Protein AF-A0A096MIM5-F1 (afdb_monomer_lite)

pLDDT: mean 70.56, std 12.12, range [44.84, 90.25]

Radius of gyration: 24.78 Å; chains: 1; bounding box: 43×30×70 Å

Structure (mmCIF, N/CA/C/O backbone):
data_AF-A0A096MIM5-F1
#
_entry.id   AF-A0A096MIM5-F1
#
loop_
_atom_site.group_PDB
_atom_site.id
_atom_site.type_symbol
_atom_site.label_atom_id
_atom_site.label_alt_id
_atom_site.label_comp_id
_atom_site.label_asym_id
_atom_site.label_entity_id
_atom_site.label_seq_id
_atom_site.pdbx_PDB_ins_code
_atom_site.Cartn_x
_atom_site.Cartn_y
_atom_site.Cartn_z
_atom_site.occupancy
_atom_site.B_iso_or_equiv
_atom_site.auth_seq_id
_atom_site.auth_comp_id
_atom_site.auth_asym_id
_atom_site.auth_atom_id
_atom_site.pdbx_PDB_model_num
ATOM 1 N N . LYS A 1 1 ? 0.497 9.891 14.764 1.00 47.91 1 LYS A N 1
ATOM 2 C CA . LYS A 1 1 ? 0.424 8.518 14.201 1.00 47.91 1 LYS A CA 1
ATOM 3 C C . LYS A 1 1 ? -0.858 7.874 14.730 1.00 47.91 1 LYS A C 1
ATOM 5 O O . LYS A 1 1 ? -1.113 8.036 15.915 1.00 47.91 1 LYS A O 1
ATOM 10 N N . SER A 1 2 ? -1.691 7.267 13.877 1.00 56.25 2 SER A N 1
ATOM 11 C CA . SER A 1 2 ? -2.981 6.672 14.283 1.00 56.25 2 SER A CA 1
ATOM 12 C C . SER A 1 2 ? -2.777 5.272 14.877 1.00 56.25 2 SER A C 1
ATOM 14 O O . SER A 1 2 ? -1.903 4.538 14.408 1.00 56.25 2 SER A O 1
ATOM 16 N N . ILE A 1 3 ? -3.581 4.895 15.881 1.00 58.69 3 ILE A N 1
ATOM 17 C CA . ILE A 1 3 ? -3.488 3.600 16.587 1.00 58.69 3 ILE A CA 1
ATOM 18 C C . ILE A 1 3 ? -3.649 2.423 15.607 1.00 58.69 3 ILE A C 1
ATOM 20 O O . ILE A 1 3 ? -2.957 1.417 15.721 1.00 58.69 3 ILE A O 1
ATOM 24 N N . ALA A 1 4 ? -4.494 2.587 14.586 1.00 54.72 4 ALA A N 1
ATOM 25 C CA . ALA A 1 4 ? -4.765 1.555 13.588 1.00 54.72 4 ALA A CA 1
ATOM 26 C C . ALA A 1 4 ? -3.577 1.262 12.651 1.00 54.72 4 ALA A C 1
ATOM 28 O O . ALA A 1 4 ? -3.424 0.144 12.172 1.00 54.72 4 ALA A O 1
ATOM 29 N N . THR A 1 5 ? -2.722 2.255 12.399 1.00 52.34 5 THR A N 1
ATOM 30 C CA . THR A 1 5 ? -1.577 2.141 11.475 1.00 52.34 5 THR A CA 1
ATOM 31 C C . THR A 1 5 ? -0.294 1.631 12.128 1.00 52.34 5 THR A C 1
ATOM 33 O O . THR A 1 5 ? 0.658 1.323 11.421 1.00 52.34 5 THR A O 1
ATOM 36 N N . ALA A 1 6 ? -0.229 1.582 13.459 1.00 59.22 6 ALA A N 1
ATOM 37 C CA . ALA A 1 6 ? 1.023 1.373 14.188 1.00 59.22 6 ALA A CA 1
ATOM 38 C C . ALA A 1 6 ? 1.195 -0.045 14.772 1.00 59.22 6 ALA A C 1
ATOM 40 O O . ALA A 1 6 ? 2.170 -0.258 15.481 1.00 59.22 6 ALA A O 1
ATOM 41 N N . ASP A 1 7 ? 0.268 -0.980 14.500 1.00 61.09 7 ASP A N 1
ATOM 42 C CA . ASP A 1 7 ? 0.217 -2.351 15.065 1.00 61.09 7 ASP A CA 1
ATOM 43 C C . ASP A 1 7 ? 0.607 -2.409 16.557 1.00 61.09 7 ASP A C 1
ATOM 45 O O . ASP A 1 7 ? 1.268 -3.346 16.995 1.00 61.09 7 ASP A O 1
ATOM 49 N N . MET A 1 8 ? 0.218 -1.387 17.336 1.00 71.56 8 MET A N 1
ATOM 50 C CA . MET A 1 8 ? 0.714 -1.214 18.703 1.00 71.56 8 MET A CA 1
ATOM 51 C C . MET A 1 8 ? 0.306 -2.405 19.566 1.00 71.56 8 MET A C 1
ATOM 53 O O . MET A 1 8 ? -0.856 -2.838 19.544 1.00 71.56 8 MET A O 1
ATOM 57 N N . ASP A 1 9 ? 1.267 -2.936 20.316 1.00 70.62 9 ASP A N 1
ATOM 58 C CA . ASP A 1 9 ? 1.006 -3.972 21.308 1.00 70.62 9 ASP A CA 1
ATOM 59 C C . ASP A 1 9 ? 0.259 -3.396 22.528 1.00 70.62 9 ASP A C 1
ATOM 61 O O . ASP A 1 9 ? 0.048 -2.185 22.661 1.00 70.62 9 ASP A O 1
ATOM 65 N N . HIS A 1 10 ? -0.204 -4.275 23.419 1.00 69.75 10 HIS A N 1
ATOM 66 C CA . HIS A 1 10 ? -1.010 -3.858 24.566 1.00 69.75 10 HIS A CA 1
ATOM 67 C C . HIS A 1 10 ? -0.249 -2.910 25.504 1.00 69.75 10 HIS A C 1
ATOM 69 O O . HIS A 1 10 ? -0.832 -1.945 25.990 1.00 69.75 10 HIS A O 1
A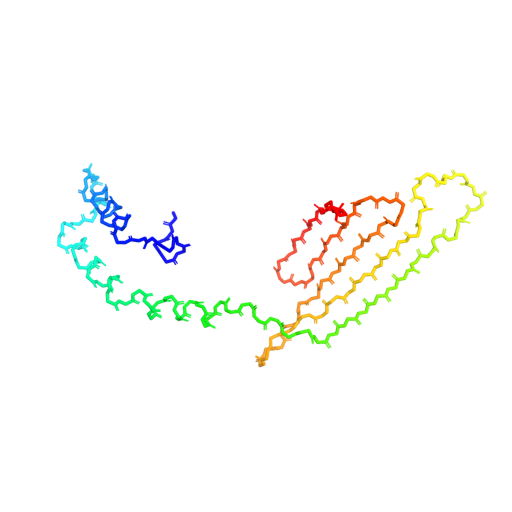TOM 75 N N . ALA A 1 11 ? 1.050 -3.138 25.711 1.00 76.50 11 ALA A N 1
ATOM 76 C CA . ALA A 1 11 ? 1.869 -2.299 26.577 1.00 76.50 11 ALA A CA 1
ATOM 77 C C . ALA A 1 11 ? 2.068 -0.901 25.970 1.00 76.50 11 ALA A C 1
ATOM 79 O O . ALA A 1 11 ? 1.983 0.109 26.670 1.00 76.50 11 ALA A O 1
ATOM 80 N N . GLN A 1 12 ? 2.257 -0.830 24.654 1.00 78.31 12 GLN A N 1
ATOM 81 C CA . GLN A 1 12 ? 2.382 0.416 23.906 1.00 78.31 12 GLN A CA 1
ATOM 82 C C . GLN A 1 12 ? 1.073 1.215 23.887 1.00 78.31 12 GLN A C 1
ATOM 84 O O . GLN A 1 12 ? 1.108 2.443 24.000 1.00 78.31 12 GLN A O 1
ATOM 89 N N . LEU A 1 13 ? -0.080 0.546 23.766 1.00 79.38 13 LEU A N 1
ATOM 90 C CA . LEU A 1 13 ? -1.392 1.197 23.813 1.00 79.38 13 LEU A CA 1
ATOM 91 C C . LEU A 1 13 ? -1.683 1.782 25.201 1.00 79.38 13 LEU A C 1
ATOM 93 O O . LEU A 1 13 ? -2.104 2.934 25.295 1.00 79.38 13 LEU A O 1
ATOM 97 N N . GLU A 1 14 ? -1.420 1.025 26.268 1.00 78.00 14 GLU A N 1
ATOM 98 C CA . GLU A 1 14 ? -1.590 1.503 27.646 1.00 78.00 14 GLU A CA 1
ATOM 99 C C . GLU A 1 14 ? -0.660 2.684 27.943 1.00 78.00 14 GLU A C 1
ATOM 101 O O . GLU A 1 14 ? -1.099 3.696 28.492 1.00 78.00 14 GLU A O 1
ATOM 106 N N . ALA A 1 15 ? 0.603 2.619 27.509 1.00 81.25 15 ALA A N 1
ATOM 107 C CA . ALA A 1 15 ? 1.543 3.731 27.636 1.00 81.25 15 ALA A CA 1
ATOM 108 C C . ALA A 1 15 ? 1.070 4.978 26.865 1.00 81.25 15 ALA A C 1
ATOM 110 O O . ALA A 1 15 ? 1.161 6.096 27.375 1.00 81.25 15 ALA A O 1
ATOM 111 N N . PHE A 1 16 ? 0.518 4.797 25.660 1.00 78.06 16 PHE A N 1
ATOM 112 C CA . PHE A 1 16 ? -0.029 5.888 24.853 1.00 78.06 16 PHE A CA 1
ATOM 113 C C . PHE A 1 16 ? -1.250 6.535 25.512 1.00 78.06 16 PHE A C 1
ATOM 115 O O . PHE A 1 16 ? -1.313 7.759 25.622 1.00 78.06 16 PHE A O 1
ATOM 122 N N . LEU A 1 17 ? -2.204 5.731 25.982 1.00 78.31 17 LEU A N 1
ATOM 123 C CA . LEU A 1 17 ? -3.409 6.230 26.642 1.00 78.31 17 LEU A CA 1
ATOM 124 C C . LEU A 1 17 ? -3.076 6.898 27.982 1.00 78.31 17 LEU A C 1
ATOM 126 O O . LEU A 1 17 ? -3.596 7.975 28.260 1.00 78.31 17 LEU A O 1
ATOM 130 N N . THR A 1 18 ? -2.124 6.350 28.741 1.00 79.62 18 THR A N 1
ATOM 131 C CA . THR A 1 18 ? -1.601 6.957 29.978 1.00 79.62 18 THR A CA 1
ATOM 132 C C . THR A 1 18 ? -0.903 8.295 29.710 1.00 79.62 18 THR A C 1
ATOM 134 O O . THR A 1 18 ? -1.031 9.244 30.482 1.00 79.62 18 THR A O 1
ATOM 137 N N . ALA A 1 19 ? -0.184 8.422 28.592 1.00 77.19 19 ALA A N 1
ATOM 138 C CA . ALA A 1 19 ? 0.410 9.695 28.189 1.00 77.19 19 ALA A CA 1
ATOM 139 C C . ALA A 1 19 ? -0.652 10.735 27.779 1.00 77.19 19 ALA A C 1
ATOM 141 O O . ALA A 1 19 ? -0.450 11.927 28.007 1.00 77.19 19 ALA A O 1
ATOM 142 N N . GLN A 1 20 ? -1.785 10.305 27.207 1.00 72.31 20 GLN A N 1
ATOM 143 C CA . GLN A 1 20 ? -2.893 11.191 26.821 1.00 72.31 20 GLN A CA 1
ATOM 144 C C . GLN A 1 20 ? -3.749 11.641 28.010 1.00 72.31 20 GLN A C 1
ATOM 146 O O . GLN A 1 20 ? -4.161 12.799 28.038 1.00 72.31 20 GLN A O 1
ATOM 151 N N . THR A 1 21 ? -3.974 10.780 29.007 1.00 68.38 21 THR A N 1
ATOM 152 C CA . THR A 1 21 ? -4.676 11.153 30.250 1.00 68.38 21 THR A CA 1
ATOM 153 C C . THR A 1 21 ? -3.852 12.120 31.104 1.00 68.38 21 THR A C 1
ATOM 155 O O . THR A 1 21 ? -4.408 12.940 31.829 1.00 68.38 21 THR A O 1
ATOM 158 N N . LYS A 1 22 ? -2.516 12.083 30.981 1.00 63.12 22 LYS A N 1
ATOM 159 C CA . LYS A 1 22 ? -1.587 12.968 31.703 1.00 63.12 22 LYS A CA 1
ATOM 160 C C . LYS A 1 22 ? -1.389 14.346 31.047 1.00 63.12 22 LYS A C 1
ATOM 162 O O . LYS A 1 22 ? -0.742 15.209 31.642 1.00 63.12 22 LYS A O 1
ATOM 167 N N . ARG A 1 23 ? -1.939 14.600 29.848 1.00 64.94 23 ARG A N 1
ATOM 168 C CA . ARG A 1 23 ? -1.928 15.946 29.238 1.00 64.94 23 ARG A CA 1
ATOM 169 C C . ARG A 1 23 ? -2.940 16.844 29.955 1.00 64.94 23 ARG A C 1
ATOM 171 O O . ARG A 1 23 ? -4.108 16.914 29.586 1.00 64.94 23 ARG A O 1
ATOM 178 N N . HIS A 1 24 ? -2.470 17.553 30.978 1.00 53.31 24 HIS A N 1
ATOM 179 C CA . HIS A 1 24 ? -3.229 18.587 31.679 1.00 53.31 24 HIS A CA 1
ATOM 180 C C . HIS A 1 24 ? -3.431 19.801 30.754 1.00 53.31 24 HIS A C 1
ATOM 182 O O . HIS A 1 24 ? -2.557 20.653 30.625 1.00 53.31 24 HIS A O 1
ATOM 188 N N . GLY A 1 25 ? -4.567 19.851 30.059 1.00 53.22 25 GLY A N 1
ATOM 189 C CA . GLY A 1 25 ? -4.930 20.982 29.205 1.00 53.22 25 GLY A CA 1
ATOM 190 C C . GLY A 1 25 ? -6.027 20.636 28.208 1.00 53.22 25 GLY A C 1
ATOM 191 O O . GLY A 1 25 ? -5.716 20.358 27.057 1.00 53.22 25 GLY A O 1
ATOM 192 N N . GLY A 1 26 ? -7.286 20.627 28.664 1.00 54.50 26 GLY A N 1
ATOM 193 C CA . GLY A 1 26 ? -8.535 20.717 27.877 1.00 54.50 26 GLY A CA 1
ATOM 194 C C . GLY A 1 26 ? -8.853 19.653 26.810 1.00 54.50 26 GLY A C 1
ATOM 195 O O . GLY A 1 26 ? -10.017 19.491 26.466 1.00 54.50 26 GLY A O 1
ATOM 196 N N . GLY A 1 27 ? -7.863 18.926 26.294 1.00 60.47 27 GLY A N 1
ATOM 197 C CA . GLY A 1 27 ? -7.985 17.978 25.182 1.00 60.47 27 GLY A CA 1
ATOM 198 C C . GLY A 1 27 ? -7.371 16.604 25.463 1.00 60.47 27 GLY A C 1
ATOM 199 O O . GLY A 1 27 ? -7.122 15.848 24.527 1.00 60.47 27 GLY A O 1
ATOM 200 N N . GLY A 1 28 ? -7.081 16.295 26.731 1.00 63.25 28 GLY A N 1
ATOM 201 C CA . GLY A 1 28 ? -6.686 14.956 27.171 1.00 63.25 28 GLY A CA 1
ATOM 202 C C . GLY A 1 28 ? -7.904 14.043 27.333 1.00 63.25 28 GLY A C 1
ATOM 203 O O . GLY A 1 28 ? -8.977 14.496 27.727 1.00 63.25 28 GLY A O 1
ATOM 204 N N . LEU A 1 29 ? -7.740 12.756 27.025 1.00 67.69 29 LEU A N 1
ATOM 205 C CA . LEU A 1 29 ? -8.767 11.737 27.266 1.00 67.69 29 LEU A CA 1
ATOM 206 C C . LEU A 1 29 ? -8.990 11.579 28.776 1.00 67.69 29 LEU A C 1
ATOM 208 O O . LEU A 1 29 ? -8.019 11.511 29.531 1.00 67.69 29 LEU A O 1
ATOM 212 N N . SER A 1 30 ? -10.245 11.483 29.225 1.00 79.38 30 SER A N 1
ATOM 213 C CA . SER A 1 30 ? -10.521 11.138 30.625 1.00 79.38 30 SER A CA 1
ATOM 214 C C . SER A 1 30 ? -10.073 9.700 30.923 1.00 79.38 30 SER A C 1
ATOM 216 O O . SER A 1 30 ? -9.977 8.864 30.020 1.00 79.38 30 SER A O 1
ATOM 218 N N . ALA A 1 31 ? -9.808 9.382 32.193 1.00 75.44 31 ALA A N 1
ATOM 219 C CA . ALA A 1 31 ? -9.392 8.033 32.591 1.00 75.44 31 ALA A CA 1
ATOM 220 C C . ALA A 1 31 ? -10.426 6.959 32.197 1.00 75.44 31 ALA A C 1
ATOM 222 O O . ALA A 1 31 ? -10.065 5.867 31.760 1.00 75.44 31 ALA A O 1
ATOM 223 N N . GLU A 1 32 ? -11.715 7.291 32.277 1.00 78.38 32 GLU A N 1
ATOM 224 C CA . GLU A 1 32 ? -12.811 6.410 31.864 1.00 78.38 32 GLU A CA 1
ATOM 225 C C . GLU A 1 32 ? -12.832 6.191 30.347 1.00 78.38 32 GLU A C 1
ATOM 227 O O . GLU A 1 32 ? -12.984 5.060 29.882 1.00 78.38 32 GLU A O 1
ATOM 232 N N . GLN A 1 33 ? -12.612 7.253 29.565 1.00 81.06 33 GLN A N 1
ATOM 233 C CA . GLN A 1 33 ? -12.522 7.167 28.107 1.00 81.06 33 GLN A CA 1
ATOM 234 C C . GLN A 1 33 ? -11.305 6.348 27.669 1.00 81.06 33 GLN A C 1
ATOM 236 O O . GLN A 1 33 ? -11.414 5.521 26.764 1.00 81.06 33 GLN A O 1
ATOM 241 N N . ALA A 1 34 ? -10.163 6.526 28.334 1.00 79.19 34 ALA A N 1
ATOM 242 C CA . ALA A 1 34 ? -8.968 5.726 28.100 1.00 79.19 34 ALA A CA 1
ATOM 243 C C . ALA A 1 34 ? -9.227 4.239 28.389 1.00 79.19 34 ALA A C 1
ATOM 245 O O . ALA A 1 34 ? -8.957 3.400 27.533 1.00 79.19 34 ALA A O 1
ATOM 246 N N . ALA A 1 35 ? -9.846 3.908 29.527 1.00 80.81 35 ALA A N 1
ATOM 247 C CA . ALA A 1 35 ? -10.187 2.528 29.870 1.00 80.81 35 ALA A CA 1
ATOM 248 C C . ALA A 1 35 ? -11.177 1.894 28.874 1.00 80.81 35 ALA A C 1
ATOM 250 O O . ALA A 1 35 ? -11.035 0.723 28.507 1.00 80.81 35 ALA A O 1
ATOM 251 N N . ALA A 1 36 ? -12.168 2.657 28.404 1.00 82.94 36 ALA A N 1
ATOM 252 C CA . ALA A 1 36 ? -13.096 2.208 27.370 1.00 82.94 36 ALA A CA 1
ATOM 253 C C . ALA A 1 36 ? -12.376 1.946 26.035 1.00 82.94 36 ALA A C 1
ATOM 255 O O . ALA A 1 36 ? -12.594 0.902 25.416 1.00 82.94 36 ALA A O 1
ATOM 256 N N . LEU A 1 37 ? -11.466 2.838 25.626 1.00 80.94 37 LEU A N 1
ATOM 257 C CA . LEU A 1 37 ? -10.656 2.683 24.415 1.00 80.94 37 LEU A CA 1
ATOM 258 C C . LEU A 1 37 ? -9.700 1.488 24.501 1.00 80.94 37 LEU A C 1
ATOM 260 O O . LEU A 1 37 ? -9.594 0.740 23.529 1.00 80.94 37 LEU A O 1
ATOM 264 N N . SER A 1 38 ? -9.069 1.245 25.653 1.00 79.75 38 SER A N 1
ATOM 265 C CA . SER A 1 38 ? -8.236 0.059 25.890 1.00 79.75 38 SER A CA 1
ATOM 266 C C . SER A 1 38 ? -9.025 -1.236 25.713 1.00 79.75 38 SER A C 1
ATOM 268 O O . SER A 1 38 ? -8.582 -2.156 25.024 1.00 79.75 38 SER A O 1
ATOM 270 N N . ARG A 1 39 ? -10.228 -1.314 26.299 1.00 83.88 39 ARG A N 1
ATOM 271 C CA . ARG A 1 39 ? -11.112 -2.490 26.194 1.00 83.88 39 ARG A CA 1
ATOM 272 C C . ARG A 1 39 ? -11.629 -2.689 24.771 1.00 83.88 39 ARG A C 1
ATOM 274 O O . ARG A 1 39 ? -11.664 -3.819 24.275 1.00 83.88 39 ARG A O 1
ATOM 281 N N . PHE A 1 40 ? -12.001 -1.598 24.106 1.00 84.75 40 PHE A N 1
ATOM 282 C CA . PHE A 1 40 ? -12.430 -1.622 22.714 1.00 84.75 40 PHE A CA 1
ATOM 283 C C . PHE A 1 40 ? -11.314 -2.144 21.812 1.00 84.75 40 PHE A C 1
ATOM 285 O O . PHE A 1 40 ? -11.522 -3.121 21.096 1.00 84.75 40 PHE A O 1
ATOM 292 N N . TRP A 1 41 ? -10.111 -1.571 21.892 1.00 80.12 41 TRP A N 1
ATOM 293 C CA . TRP A 1 41 ? -9.001 -2.033 21.067 1.00 80.12 41 TRP A CA 1
ATOM 294 C C . TRP A 1 41 ? -8.617 -3.472 21.393 1.00 80.12 41 TRP A C 1
ATOM 296 O O . TRP A 1 41 ? -8.477 -4.264 20.471 1.00 80.12 41 TRP A O 1
ATOM 306 N N . LYS A 1 42 ? -8.546 -3.869 22.668 1.00 79.50 42 LYS A N 1
ATOM 307 C CA . LYS A 1 42 ? -8.254 -5.262 23.044 1.00 79.50 42 LYS A CA 1
ATOM 308 C C . LYS A 1 42 ? -9.224 -6.269 22.410 1.00 79.50 42 LYS A C 1
ATOM 310 O O . LYS A 1 42 ? -8.789 -7.336 21.992 1.00 79.50 42 LYS A O 1
ATOM 315 N N . SER A 1 43 ? -10.512 -5.934 22.322 1.00 82.44 43 SER A N 1
ATOM 316 C CA . SER A 1 43 ? -11.541 -6.835 21.777 1.00 82.44 43 SER A CA 1
ATOM 317 C C . SER A 1 43 ? -11.703 -6.752 20.256 1.00 82.44 43 SER A C 1
ATOM 319 O O . SER A 1 43 ? -11.955 -7.766 19.611 1.00 82.44 43 SER A O 1
ATOM 321 N N . GLN A 1 44 ? -11.555 -5.566 19.665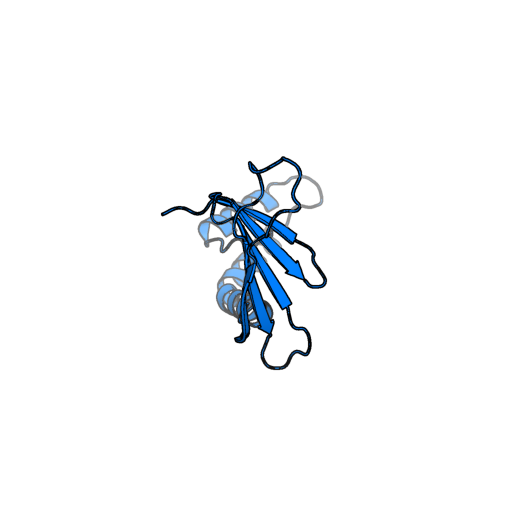 1.00 83.25 44 GLN A N 1
ATOM 322 C CA . GLN A 1 44 ? -11.847 -5.328 18.249 1.00 83.25 44 GLN A CA 1
ATOM 323 C C . GLN A 1 44 ? -10.595 -5.247 17.370 1.00 83.25 44 GLN A C 1
ATOM 325 O O . GLN A 1 44 ? -10.738 -5.144 16.153 1.00 83.25 44 GLN A O 1
ATOM 330 N N . ARG A 1 45 ? -9.372 -5.329 17.926 1.00 79.88 45 ARG A N 1
ATOM 331 C CA . ARG A 1 45 ? -8.129 -5.130 17.153 1.00 79.88 45 ARG A CA 1
ATOM 332 C C . ARG A 1 45 ? -8.034 -6.003 15.918 1.00 79.88 45 ARG A C 1
ATOM 334 O O . ARG A 1 45 ? -7.688 -5.503 14.853 1.00 79.88 45 ARG A O 1
ATOM 341 N N . VAL A 1 46 ? -8.351 -7.285 16.070 1.00 80.62 46 VAL A N 1
ATOM 342 C CA . VAL A 1 46 ? -8.308 -8.254 14.971 1.00 80.62 46 VAL A CA 1
ATOM 343 C C . VAL A 1 46 ? -9.303 -7.858 13.885 1.00 80.62 46 VAL A C 1
ATOM 345 O O . VAL A 1 46 ? -8.902 -7.710 12.741 1.00 80.62 46 VAL A O 1
ATOM 348 N N . ARG A 1 47 ? -10.552 -7.544 14.247 1.00 82.69 47 ARG A N 1
ATOM 349 C CA . ARG A 1 47 ? -11.597 -7.138 13.293 1.00 82.69 47 ARG A CA 1
ATOM 350 C C . ARG A 1 47 ? -11.284 -5.821 12.589 1.00 82.69 47 ARG A C 1
ATOM 352 O O . ARG A 1 47 ? -11.510 -5.705 11.391 1.00 82.69 47 ARG A O 1
ATOM 359 N N . VAL A 1 48 ? -10.749 -4.830 13.304 1.00 82.12 48 VAL A N 1
ATOM 360 C CA . VAL A 1 48 ? -10.336 -3.553 12.699 1.00 82.12 48 VAL A CA 1
ATOM 361 C C . VAL A 1 48 ? -9.153 -3.775 11.759 1.00 82.12 48 VAL A C 1
ATOM 363 O O . VAL A 1 48 ? -9.170 -3.271 10.641 1.00 82.12 48 VAL A O 1
ATOM 366 N N . ARG A 1 49 ? -8.157 -4.573 12.163 1.00 80.06 49 ARG A N 1
ATOM 367 C CA . ARG A 1 49 ? -7.024 -4.947 11.309 1.00 80.06 49 ARG A CA 1
ATOM 368 C C . ARG A 1 49 ? -7.485 -5.709 10.070 1.00 80.06 49 ARG A C 1
ATOM 370 O O . ARG A 1 49 ? -7.070 -5.357 8.978 1.00 80.06 49 ARG A O 1
ATOM 377 N N . GLU A 1 50 ? -8.346 -6.707 10.216 1.00 80.06 50 GLU A N 1
ATOM 378 C CA . GLU A 1 50 ? -8.908 -7.477 9.103 1.00 80.06 50 GLU A CA 1
ATOM 379 C C . GLU A 1 50 ? -9.744 -6.602 8.176 1.00 80.06 50 GLU A C 1
ATOM 381 O O . GLU A 1 50 ? -9.585 -6.692 6.966 1.00 80.06 50 GLU A O 1
ATOM 386 N N . SER A 1 51 ? -10.573 -5.707 8.716 1.00 79.38 51 SER A N 1
ATOM 387 C CA . SER A 1 51 ? -11.341 -4.749 7.918 1.00 79.38 51 SER A CA 1
ATOM 388 C C . SER A 1 51 ? -10.423 -3.804 7.148 1.00 79.38 51 SER A C 1
ATOM 390 O O . SER A 1 51 ? -10.654 -3.554 5.969 1.00 79.38 51 SER A O 1
ATOM 392 N N . LEU A 1 52 ? -9.367 -3.290 7.784 1.00 73.62 52 LEU A N 1
ATOM 393 C CA . LEU A 1 52 ? -8.388 -2.429 7.124 1.00 73.62 52 LEU A CA 1
ATOM 394 C C . LEU A 1 52 ? -7.589 -3.195 6.074 1.00 73.62 52 LEU A C 1
ATOM 396 O O . LEU A 1 52 ? -7.388 -2.675 4.984 1.00 73.62 52 LEU A O 1
ATOM 400 N N . LEU A 1 53 ? -7.180 -4.432 6.353 1.00 72.50 53 LEU A N 1
ATOM 401 C CA . LEU A 1 53 ? -6.524 -5.295 5.374 1.00 72.50 53 LEU A CA 1
ATOM 402 C C . LEU A 1 53 ? -7.469 -5.622 4.215 1.00 72.50 53 LEU A C 1
ATOM 404 O O . LEU A 1 53 ? -7.055 -5.538 3.071 1.00 72.50 53 LEU A O 1
ATOM 408 N N . ALA A 1 54 ? -8.741 -5.923 4.466 1.00 71.00 54 ALA A N 1
ATOM 409 C CA . ALA A 1 54 ? -9.728 -6.187 3.424 1.00 71.00 54 ALA A CA 1
ATOM 410 C C . ALA A 1 54 ? -9.997 -4.947 2.553 1.00 71.00 54 ALA A C 1
ATOM 412 O O . ALA A 1 54 ? -10.065 -5.059 1.331 1.00 71.00 54 ALA A O 1
ATOM 413 N N . GLN A 1 55 ? -10.095 -3.757 3.156 1.00 67.06 55 GLN A N 1
ATOM 414 C CA . GLN A 1 55 ? -10.305 -2.496 2.435 1.00 67.06 55 GLN A CA 1
ATOM 415 C C . GLN A 1 55 ? -9.054 -2.076 1.647 1.00 67.06 55 GLN A C 1
ATOM 417 O O . GLN A 1 55 ? -9.125 -1.777 0.450 1.00 67.06 55 GLN A O 1
ATOM 422 N N . HIS A 1 56 ? -7.888 -2.123 2.291 1.00 64.31 56 HIS A N 1
ATOM 423 C CA . HIS A 1 56 ? -6.604 -1.672 1.751 1.00 64.31 56 HIS A CA 1
ATOM 424 C C . HIS A 1 56 ? -5.751 -2.802 1.161 1.00 64.31 56 HIS A C 1
ATOM 426 O O . HIS A 1 56 ? -4.545 -2.634 0.987 1.00 64.31 56 HIS A O 1
ATOM 432 N N . ARG A 1 57 ? -6.353 -3.947 0.821 1.00 61.19 57 ARG A N 1
ATOM 433 C CA . ARG A 1 57 ? -5.657 -5.082 0.200 1.00 61.19 57 ARG A CA 1
ATOM 434 C C . ARG A 1 57 ? -5.061 -4.660 -1.139 1.00 61.19 57 ARG A C 1
ATOM 436 O O . ARG A 1 57 ? -5.772 -4.559 -2.140 1.00 61.19 57 ARG A O 1
ATOM 443 N N . TRP A 1 58 ? -3.765 -4.383 -1.180 1.00 59.34 58 TRP A N 1
ATOM 444 C CA . TRP A 1 58 ? -3.045 -4.187 -2.432 1.00 59.34 58 TRP A CA 1
ATOM 445 C C . TRP A 1 58 ? -2.850 -5.560 -3.084 1.00 59.34 58 TRP A C 1
ATOM 447 O O . TRP A 1 58 ? -1.773 -6.137 -3.033 1.00 59.34 58 TRP A O 1
ATOM 457 N N . GLU A 1 59 ? -3.924 -6.116 -3.645 1.00 58.12 59 GLU A N 1
ATOM 458 C CA . GLU A 1 59 ? -3.857 -7.257 -4.561 1.00 58.12 59 GLU A CA 1
ATOM 459 C C . GLU A 1 59 ? -4.137 -6.779 -5.979 1.00 58.12 59 GLU A C 1
ATOM 461 O O . GLU A 1 59 ? -5.243 -6.953 -6.504 1.00 58.12 59 GLU A O 1
ATOM 466 N N . PRO A 1 60 ? -3.160 -6.110 -6.610 1.00 65.44 60 PRO A N 1
ATOM 467 C CA . PRO A 1 60 ? -3.205 -5.972 -8.040 1.00 65.44 60 PRO A CA 1
ATOM 468 C C . PRO A 1 60 ? -3.002 -7.355 -8.660 1.00 65.44 60 PRO A C 1
ATOM 470 O O . PRO A 1 60 ? -1.965 -7.993 -8.494 1.00 65.44 60 PRO A O 1
ATOM 473 N N . THR A 1 61 ? -3.994 -7.815 -9.406 1.00 75.81 61 THR A N 1
ATOM 474 C CA . THR A 1 61 ? -3.773 -8.829 -10.432 1.00 75.81 61 THR A CA 1
ATOM 475 C C . THR A 1 61 ? -2.945 -8.195 -11.546 1.00 75.81 61 THR A C 1
ATOM 477 O O . THR A 1 61 ? -3.294 -7.112 -12.027 1.00 75.81 61 THR A O 1
ATOM 480 N N . LEU A 1 62 ? -1.852 -8.845 -11.945 1.00 81.31 62 LEU A N 1
ATOM 481 C CA . LEU A 1 62 ? -1.127 -8.470 -13.156 1.00 81.31 62 LEU A CA 1
ATOM 482 C C . LEU A 1 62 ? -2.044 -8.753 -14.348 1.00 81.31 62 LEU A C 1
ATOM 484 O O . LEU A 1 62 ? -2.408 -9.901 -14.594 1.00 81.31 62 LEU A O 1
ATOM 488 N N . ARG A 1 63 ? -2.456 -7.698 -15.045 1.00 84.44 63 ARG A N 1
ATOM 489 C CA . ARG A 1 63 ? -3.313 -7.779 -16.232 1.00 84.44 63 ARG A CA 1
ATOM 490 C C . ARG A 1 63 ? -2.496 -7.875 -17.508 1.00 84.44 63 ARG A C 1
ATOM 492 O O . ARG A 1 63 ? -2.889 -8.587 -18.425 1.00 84.44 63 ARG A O 1
ATOM 499 N N . GLY A 1 64 ? -1.355 -7.198 -17.533 1.00 85.00 64 GLY A N 1
ATOM 500 C CA . GLY A 1 64 ? -0.478 -7.132 -18.689 1.00 85.00 64 GLY A CA 1
ATOM 501 C C . GLY A 1 64 ? 0.957 -6.851 -18.273 1.00 85.00 64 GLY A C 1
ATOM 502 O O . GLY A 1 64 ? 1.215 -6.163 -17.285 1.00 85.00 64 GLY A O 1
ATOM 503 N N . LEU A 1 65 ? 1.892 -7.412 -19.030 1.00 89.75 65 LEU A N 1
ATOM 504 C CA . LEU A 1 65 ? 3.309 -7.100 -18.945 1.00 89.75 65 LEU A CA 1
ATOM 505 C C . LEU A 1 65 ? 3.838 -6.958 -20.368 1.00 89.75 65 LEU A C 1
ATOM 507 O O . LEU A 1 65 ? 3.698 -7.871 -21.180 1.00 89.75 65 LEU A O 1
ATOM 511 N N . SER A 1 66 ? 4.453 -5.818 -20.648 1.00 89.06 66 SER A N 1
ATOM 512 C CA . SER A 1 66 ? 5.150 -5.546 -21.899 1.00 89.06 66 SER A CA 1
ATOM 513 C C . SER A 1 66 ? 6.567 -5.106 -21.578 1.00 89.06 66 SER A C 1
ATOM 515 O O . SER A 1 66 ? 6.801 -4.386 -20.609 1.00 89.06 66 SER A O 1
ATOM 517 N N . TRP A 1 67 ? 7.534 -5.548 -22.368 1.00 89.75 67 TRP A N 1
ATOM 518 C CA . TRP A 1 67 ? 8.900 -5.066 -22.256 1.00 89.75 67 TRP A CA 1
ATOM 519 C C . TRP A 1 67 ? 9.483 -4.872 -23.646 1.00 89.75 67 TRP A C 1
ATOM 521 O O . TRP A 1 67 ? 9.176 -5.612 -24.580 1.00 89.75 67 TRP A O 1
ATOM 531 N N . ARG A 1 68 ? 10.325 -3.855 -23.783 1.00 90.25 68 ARG A 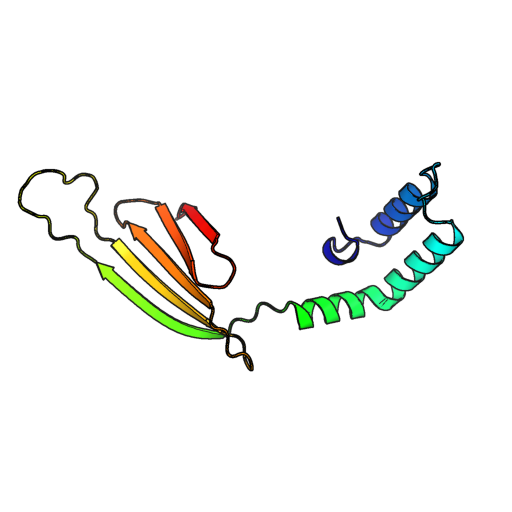N 1
ATOM 532 C CA . ARG A 1 68 ? 11.080 -3.588 -25.001 1.00 90.25 68 ARG A CA 1
ATOM 533 C C . ARG A 1 68 ? 12.457 -3.056 -24.654 1.00 90.25 68 ARG A C 1
ATOM 535 O O . ARG A 1 68 ? 12.655 -2.462 -23.596 1.00 90.25 68 ARG A O 1
ATOM 542 N N . VAL A 1 69 ? 13.405 -3.276 -25.552 1.00 85.94 69 VAL A N 1
ATOM 543 C CA . VAL A 1 69 ? 14.750 -2.715 -25.451 1.00 85.94 69 VAL A CA 1
ATOM 544 C C . VAL A 1 69 ? 14.948 -1.805 -26.646 1.00 85.94 69 VAL A C 1
ATOM 546 O O . VAL A 1 69 ? 15.013 -2.265 -27.783 1.00 85.94 69 VAL A O 1
ATOM 549 N N . ASP A 1 70 ? 15.035 -0.513 -26.367 1.00 84.50 70 ASP A N 1
ATOM 550 C CA . ASP A 1 70 ? 15.238 0.514 -27.371 1.00 84.50 70 ASP A CA 1
ATOM 551 C C . ASP A 1 70 ? 16.754 0.744 -27.505 1.00 84.50 70 ASP A C 1
ATOM 553 O O . ASP A 1 70 ? 17.432 1.175 -26.564 1.00 84.50 70 ASP A O 1
ATOM 557 N N . LEU A 1 71 ? 17.307 0.427 -28.680 1.00 76.25 71 LEU A N 1
ATOM 558 C CA . LEU A 1 71 ? 18.673 0.797 -29.045 1.00 76.25 71 LEU A CA 1
ATOM 559 C C . LEU A 1 71 ? 18.622 2.198 -29.654 1.00 76.25 71 LEU A C 1
ATOM 561 O O . LEU A 1 71 ? 18.069 2.381 -30.738 1.00 76.25 71 LEU A O 1
ATOM 565 N N . GLN A 1 72 ? 19.194 3.199 -28.986 1.00 67.44 72 GLN A N 1
ATOM 566 C CA . GLN A 1 72 ? 19.327 4.514 -29.610 1.00 67.44 72 GLN A CA 1
ATOM 567 C C . GLN A 1 72 ? 20.425 4.462 -30.680 1.00 67.44 72 GLN A C 1
ATOM 569 O O . GLN A 1 72 ? 21.602 4.657 -30.384 1.00 67.44 72 GLN A O 1
ATOM 574 N N . THR A 1 73 ? 20.049 4.187 -31.931 1.00 54.31 73 THR A N 1
ATOM 575 C CA . THR A 1 73 ? 20.928 4.354 -33.097 1.00 54.31 73 THR A CA 1
ATOM 576 C C . THR A 1 73 ? 21.195 5.843 -33.280 1.00 54.31 73 THR A C 1
ATOM 578 O O . THR A 1 73 ? 20.279 6.616 -33.554 1.00 54.31 73 THR A O 1
ATOM 581 N N . GLY A 1 74 ? 22.430 6.270 -33.021 1.00 54.22 74 GLY A N 1
ATOM 582 C CA . GLY A 1 74 ? 22.773 7.683 -32.966 1.00 54.22 74 GLY A CA 1
ATOM 583 C C . GLY A 1 74 ? 22.687 8.395 -34.316 1.00 54.22 74 GLY A C 1
ATOM 584 O O . GLY A 1 74 ? 23.108 7.857 -35.333 1.00 54.22 74 GLY A O 1
ATOM 585 N N . ASP A 1 75 ? 22.203 9.639 -34.289 1.00 53.34 75 ASP A N 1
ATOM 586 C CA . ASP A 1 75 ? 22.506 10.631 -35.323 1.00 53.34 75 ASP A CA 1
ATOM 587 C C . ASP A 1 75 ? 24.015 10.943 -35.322 1.00 53.34 75 ASP A C 1
ATOM 589 O O . ASP A 1 75 ? 24.658 10.930 -34.265 1.00 53.34 75 ASP A O 1
ATOM 593 N N . SER A 1 76 ? 24.557 11.210 -36.507 1.00 53.81 76 SER A N 1
ATOM 594 C CA . SER A 1 76 ? 25.971 11.107 -36.910 1.00 53.81 76 SER A CA 1
ATOM 595 C C . SER A 1 76 ? 26.938 12.079 -36.214 1.00 53.81 76 SER A C 1
ATOM 597 O O . SER A 1 76 ? 28.122 12.111 -36.544 1.00 53.81 76 SER A O 1
ATOM 599 N N . HIS A 1 77 ? 26.469 12.893 -35.267 1.00 55.56 77 HIS A N 1
ATOM 600 C CA . HIS A 1 77 ? 27.230 13.996 -34.691 1.00 55.56 77 HIS A CA 1
ATOM 601 C C . HIS A 1 77 ? 27.281 13.924 -33.155 1.00 55.56 77 HIS A C 1
ATOM 603 O O . HIS A 1 77 ? 26.455 14.492 -32.447 1.00 55.56 77 HIS A O 1
ATOM 609 N N . GLY A 1 78 ? 28.276 13.180 -32.663 1.00 51.66 78 GLY A N 1
ATOM 610 C CA . GLY A 1 78 ? 28.994 13.399 -31.402 1.00 51.66 78 GLY A CA 1
ATOM 611 C C . GLY A 1 78 ? 28.197 13.770 -30.147 1.00 51.66 78 GLY A C 1
ATOM 612 O O . GLY A 1 78 ? 28.170 14.935 -29.773 1.00 51.66 78 GLY A O 1
ATOM 613 N N . ASN A 1 79 ? 27.669 12.767 -29.436 1.00 50.09 79 ASN A N 1
ATOM 614 C CA . ASN A 1 79 ? 27.722 12.682 -27.966 1.00 50.09 79 ASN A CA 1
ATOM 615 C C . ASN A 1 79 ? 27.342 11.247 -27.538 1.00 50.09 79 ASN A C 1
ATOM 617 O O . ASN A 1 79 ? 26.162 10.912 -27.421 1.00 50.09 79 ASN A O 1
ATOM 621 N N . ALA A 1 80 ? 28.337 10.365 -27.407 1.00 52.47 80 ALA A N 1
ATOM 622 C CA . ALA A 1 80 ? 28.138 8.925 -27.206 1.00 52.47 80 ALA A CA 1
ATOM 623 C C . ALA A 1 80 ? 27.992 8.509 -25.728 1.00 52.47 80 ALA A C 1
ATOM 625 O O . ALA A 1 80 ? 27.550 7.396 -25.453 1.00 52.47 80 ALA A O 1
ATOM 626 N N . ASP A 1 81 ? 28.282 9.398 -24.773 1.00 51.41 81 ASP A N 1
ATOM 627 C CA . ASP A 1 81 ? 28.419 9.017 -23.356 1.00 51.41 81 ASP A CA 1
ATOM 628 C C . ASP A 1 81 ? 27.084 8.771 -22.629 1.00 51.41 81 ASP A C 1
ATOM 630 O O . ASP A 1 81 ? 27.062 8.194 -21.545 1.00 51.41 81 ASP A O 1
ATOM 634 N N . HIS A 1 82 ? 25.950 9.165 -23.225 1.00 52.28 82 HIS A N 1
ATOM 635 C CA . HIS A 1 82 ? 24.610 8.992 -22.637 1.00 52.28 82 HIS A CA 1
ATOM 636 C C . HIS A 1 82 ? 23.661 8.116 -23.480 1.00 52.28 82 HIS A C 1
ATOM 638 O O . HIS A 1 82 ? 22.527 7.865 -23.067 1.00 52.28 82 HIS A O 1
ATOM 644 N N . ARG A 1 83 ? 24.103 7.615 -24.644 1.00 59.91 83 ARG A N 1
ATOM 645 C CA . ARG A 1 83 ? 23.294 6.786 -25.559 1.00 59.91 83 ARG A CA 1
ATOM 646 C C . ARG A 1 83 ? 23.618 5.304 -25.370 1.00 59.91 83 ARG A C 1
ATOM 648 O O . ARG A 1 83 ? 24.404 4.722 -26.105 1.00 59.91 83 ARG A O 1
ATOM 655 N N . GLY A 1 84 ? 23.021 4.705 -24.345 1.00 66.31 84 GLY A N 1
ATOM 656 C CA . GLY A 1 84 ? 23.054 3.259 -24.110 1.00 66.31 84 GLY A CA 1
ATOM 657 C C . GLY A 1 84 ? 21.726 2.592 -24.465 1.00 66.31 84 GLY A C 1
ATOM 658 O O . GLY A 1 84 ? 20.719 3.291 -24.590 1.00 66.31 84 GLY A O 1
ATOM 659 N N . PRO A 1 85 ? 21.692 1.258 -24.611 1.00 71.38 85 PRO A N 1
ATOM 660 C CA . PRO A 1 85 ? 20.433 0.549 -24.770 1.00 71.38 85 PRO A CA 1
ATOM 661 C C . PRO A 1 85 ? 19.561 0.758 -23.528 1.00 71.38 85 PRO A C 1
ATOM 663 O O . PRO A 1 85 ? 20.038 0.665 -22.393 1.00 71.38 85 PRO A O 1
ATOM 666 N N . VAL A 1 86 ? 18.289 1.081 -23.745 1.00 81.88 86 VAL A N 1
ATOM 667 C CA . VAL A 1 86 ? 17.321 1.349 -22.678 1.00 81.88 86 VAL A CA 1
ATOM 668 C C . VAL A 1 86 ? 16.280 0.241 -22.678 1.00 81.88 86 VAL A C 1
ATOM 670 O O . VAL A 1 86 ? 15.594 0.037 -23.672 1.00 81.88 86 VAL A O 1
ATOM 673 N N . ALA A 1 87 ? 16.142 -0.464 -21.561 1.00 83.88 87 ALA A N 1
ATOM 674 C CA . ALA A 1 87 ? 15.029 -1.370 -21.338 1.00 83.88 87 ALA A CA 1
ATOM 675 C C . ALA A 1 87 ? 13.849 -0.587 -20.751 1.00 83.88 87 ALA A C 1
ATOM 677 O O . ALA A 1 87 ? 13.996 0.095 -19.734 1.00 83.88 87 ALA A O 1
ATOM 678 N N . LEU A 1 88 ? 12.687 -0.696 -21.386 1.00 87.19 88 LEU A N 1
ATOM 679 C CA . LEU A 1 88 ? 11.416 -0.193 -20.885 1.00 87.19 88 LEU A CA 1
ATOM 680 C C . LEU A 1 88 ? 10.512 -1.384 -20.579 1.00 87.19 88 LEU A C 1
ATOM 682 O O . LEU A 1 88 ? 10.315 -2.249 -21.427 1.00 87.19 88 LEU A O 1
ATOM 686 N N . MET A 1 89 ? 9.968 -1.426 -19.370 1.00 88.00 89 MET A N 1
ATOM 687 C CA . MET A 1 89 ? 9.038 -2.457 -18.928 1.00 88.00 89 MET A CA 1
ATOM 688 C C . MET A 1 89 ? 7.772 -1.791 -18.395 1.00 88.00 89 MET A C 1
ATOM 690 O O . MET A 1 89 ? 7.837 -0.928 -17.525 1.00 88.00 89 MET A O 1
ATOM 694 N N . GLU A 1 90 ? 6.629 -2.195 -18.923 1.00 89.44 90 GLU A N 1
ATOM 695 C CA . GLU A 1 90 ? 5.305 -1.700 -18.578 1.00 89.44 90 GLU A CA 1
ATOM 696 C C . GLU A 1 90 ? 4.512 -2.817 -17.899 1.00 89.44 90 GLU A C 1
ATOM 698 O O . GLU A 1 90 ? 4.373 -3.918 -18.437 1.00 89.44 90 GLU A O 1
ATOM 703 N N . LEU A 1 91 ? 4.030 -2.545 -16.689 1.00 88.19 91 LEU A N 1
ATOM 704 C CA . LEU A 1 91 ? 3.208 -3.454 -15.902 1.00 88.19 91 LEU A CA 1
ATOM 705 C C . LEU A 1 91 ? 1.828 -2.845 -15.744 1.00 88.19 91 LEU A C 1
ATOM 707 O O . LEU A 1 91 ? 1.668 -1.815 -15.091 1.00 88.19 91 LEU A O 1
ATOM 711 N N . GLU A 1 92 ? 0.826 -3.527 -16.275 1.00 86.25 92 GLU A N 1
ATOM 712 C CA . GLU A 1 92 ? -0.567 -3.201 -16.031 1.00 86.25 92 GLU A CA 1
ATOM 713 C C . GLU A 1 92 ? -1.063 -4.005 -14.839 1.00 86.25 92 GLU A C 1
ATOM 715 O O . GLU A 1 92 ? -1.213 -5.229 -14.876 1.00 86.25 92 GLU A O 1
ATOM 720 N N . LEU A 1 93 ? -1.322 -3.296 -13.756 1.00 83.31 93 LEU A N 1
ATOM 721 C CA . LEU A 1 93 ? -1.876 -3.820 -12.528 1.00 83.31 93 LEU A CA 1
ATOM 722 C C . LEU A 1 93 ? -3.348 -3.429 -12.460 1.00 83.31 93 LEU A C 1
ATOM 724 O O . LEU A 1 93 ? -3.710 -2.276 -12.671 1.00 83.31 93 LEU A O 1
ATOM 728 N N . GLY A 1 94 ? -4.224 -4.362 -12.118 1.00 76.56 94 GLY A N 1
ATOM 729 C CA . GLY A 1 94 ? -5.618 -4.021 -11.859 1.00 76.56 94 GLY A CA 1
ATOM 730 C C . GLY A 1 94 ? -6.193 -4.836 -10.723 1.00 76.56 94 GLY A C 1
ATOM 731 O O . GLY A 1 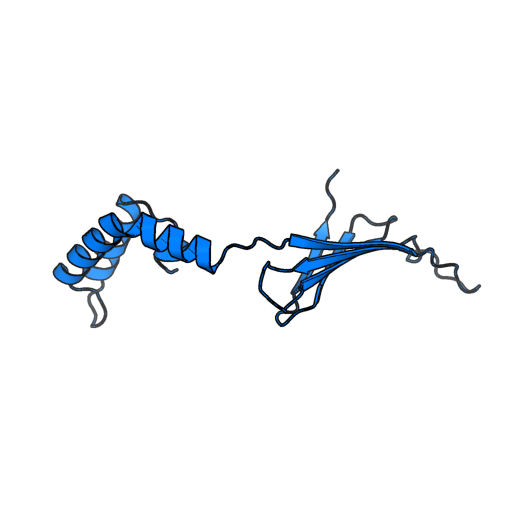94 ? -5.677 -5.893 -10.383 1.00 76.56 94 GLY A O 1
ATOM 732 N N . ARG A 1 95 ? -7.276 -4.353 -10.124 1.00 70.38 95 ARG A N 1
ATOM 733 C CA . ARG A 1 95 ? -7.978 -5.066 -9.052 1.00 70.38 95 ARG A CA 1
ATOM 734 C C . ARG A 1 95 ? -9.173 -5.818 -9.634 1.00 70.38 95 ARG A C 1
ATOM 736 O O . ARG A 1 95 ? -9.846 -5.305 -10.533 1.00 70.38 95 ARG A O 1
ATOM 743 N N . ALA A 1 96 ? -9.452 -7.020 -9.133 1.00 63.38 96 ALA A N 1
ATOM 744 C CA . ALA A 1 96 ? -10.675 -7.738 -9.484 1.00 63.38 96 ALA A CA 1
ATOM 745 C C . ALA A 1 96 ? -11.903 -6.890 -9.092 1.00 63.38 96 ALA A C 1
ATOM 747 O O . ALA A 1 96 ? -11.995 -6.409 -7.963 1.00 63.38 96 ALA A O 1
ATOM 748 N N . GLY A 1 97 ? -12.816 -6.658 -10.040 1.00 66.12 97 GLY A N 1
ATOM 749 C CA . GLY A 1 97 ? -14.035 -5.870 -9.815 1.00 66.12 97 GLY A CA 1
ATOM 750 C C . GLY A 1 97 ? -13.874 -4.342 -9.832 1.00 66.12 97 GLY A C 1
ATOM 751 O O . GLY A 1 97 ? -14.841 -3.648 -9.532 1.00 66.12 97 GLY A O 1
ATOM 752 N N . GLN A 1 98 ? -12.704 -3.791 -10.190 1.00 64.12 98 GLN A N 1
ATOM 753 C CA . GLN A 1 98 ? -12.542 -2.347 -10.423 1.00 64.12 98 GLN A CA 1
ATOM 754 C C . GLN A 1 98 ? -12.096 -2.036 -11.855 1.00 64.12 98 GLN A C 1
ATOM 756 O O . GLN A 1 98 ? -11.324 -2.783 -12.455 1.00 64.12 98 GLN A O 1
ATOM 761 N N . ALA A 1 99 ? -12.601 -0.916 -12.386 1.00 59.78 99 ALA A N 1
ATOM 762 C CA . ALA A 1 99 ? -12.283 -0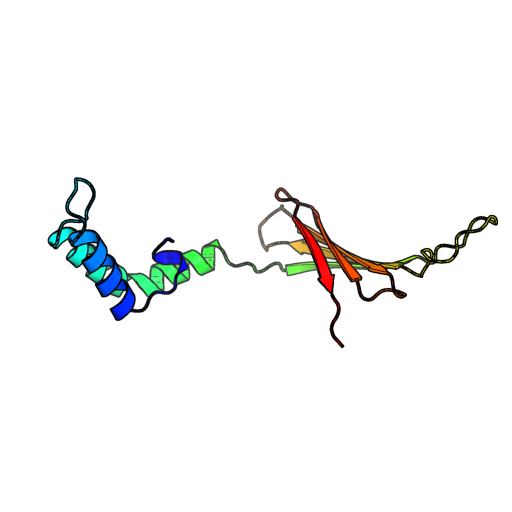.409 -13.723 1.00 59.78 99 ALA A CA 1
ATOM 763 C C . ALA A 1 99 ? -10.979 0.411 -13.774 1.00 59.78 99 ALA A C 1
ATOM 765 O O . ALA A 1 99 ? -10.500 0.735 -14.855 1.00 59.78 99 ALA A O 1
ATOM 766 N N . GLN A 1 100 ? -10.412 0.767 -12.616 1.00 68.62 100 GLN A N 1
ATOM 767 C CA . GLN A 1 100 ? -9.164 1.521 -12.544 1.00 68.62 100 GLN A CA 1
ATOM 768 C C . GLN A 1 100 ? -7.980 0.560 -12.691 1.00 68.62 100 GLN A C 1
ATOM 770 O O . GLN A 1 100 ? -7.762 -0.302 -11.835 1.00 68.62 100 GLN A O 1
ATOM 775 N N . ASN A 1 101 ? -7.232 0.720 -13.780 1.00 72.94 101 ASN A N 1
ATOM 776 C CA . ASN A 1 101 ? -5.956 0.051 -13.998 1.00 72.94 101 ASN A CA 1
ATOM 777 C C . 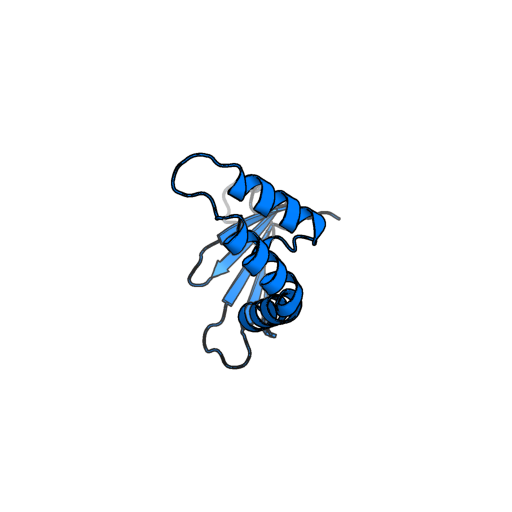ASN A 1 101 ? -4.830 1.018 -13.614 1.00 72.94 101 ASN A C 1
ATOM 779 O O . ASN A 1 101 ? -4.883 2.204 -13.936 1.00 72.94 101 ASN A O 1
ATOM 783 N N . LEU A 1 102 ? -3.835 0.505 -12.902 1.00 78.81 102 LEU A N 1
ATOM 784 C CA . LEU A 1 102 ? -2.602 1.202 -12.577 1.00 78.81 102 LEU A CA 1
ATOM 785 C C . LEU A 1 102 ? -1.516 0.685 -13.516 1.00 78.81 102 LEU A C 1
ATOM 787 O O . LEU A 1 102 ? -1.196 -0.502 -13.491 1.00 78.81 102 LEU A O 1
ATOM 791 N N . THR A 1 103 ? -0.923 1.574 -14.301 1.00 83.38 103 THR A N 1
ATOM 792 C CA . THR A 1 103 ? 0.182 1.213 -15.192 1.00 83.38 103 THR A CA 1
ATOM 793 C C . THR A 1 103 ? 1.495 1.696 -14.588 1.00 83.38 103 THR A C 1
ATOM 795 O O . THR A 1 103 ? 1.637 2.877 -14.270 1.00 83.38 103 THR A O 1
ATOM 798 N N . ILE A 1 104 ? 2.459 0.794 -14.412 1.00 83.00 104 ILE A N 1
ATOM 799 C CA . ILE A 1 104 ? 3.799 1.102 -13.905 1.00 83.00 104 ILE A CA 1
ATOM 800 C C . ILE A 1 104 ? 4.808 0.966 -15.039 1.00 83.00 104 ILE A C 1
ATOM 802 O O . ILE A 1 104 ? 4.907 -0.090 -15.653 1.00 83.00 104 ILE A O 1
ATOM 806 N N . TYR A 1 105 ? 5.599 2.009 -15.263 1.00 82.00 105 TYR A N 1
ATOM 807 C CA . TYR A 1 105 ? 6.692 2.036 -16.223 1.00 82.00 105 TYR A CA 1
ATOM 808 C C . TYR A 1 105 ? 8.030 1.994 -15.496 1.00 82.00 105 TYR A C 1
ATOM 810 O O . TYR A 1 105 ? 8.328 2.843 -14.656 1.00 82.00 105 TYR A O 1
ATOM 818 N N . PHE A 1 106 ? 8.866 1.040 -15.869 1.00 83.25 106 PHE A N 1
ATOM 819 C CA . PHE A 1 106 ? 10.247 0.921 -15.440 1.00 83.25 106 PHE A CA 1
ATOM 820 C C . PHE A 1 106 ? 11.155 1.206 -16.628 1.00 83.25 106 PHE A C 1
ATOM 822 O O . PHE A 1 106 ? 11.005 0.602 -17.685 1.00 83.25 106 PHE A O 1
ATOM 829 N N . VAL A 1 107 ? 12.104 2.119 -16.454 1.00 82.31 107 VAL A N 1
ATOM 830 C CA . VAL A 1 107 ? 13.084 2.501 -17.470 1.00 82.31 107 VAL A CA 1
ATOM 831 C C . VAL A 1 107 ? 14.475 2.263 -16.905 1.00 82.31 107 VAL A C 1
ATOM 833 O O . VAL A 1 107 ? 14.880 2.918 -15.943 1.00 82.31 107 VAL A O 1
ATOM 836 N N . GLN A 1 108 ? 15.211 1.325 -17.492 1.00 81.19 108 GLN A N 1
ATOM 837 C CA . GLN A 1 108 ? 16.590 1.020 -17.132 1.00 81.19 108 GLN A CA 1
ATOM 838 C C . GLN A 1 108 ? 17.510 1.347 -18.298 1.00 81.19 108 GLN A C 1
ATOM 840 O O . GLN A 1 108 ? 17.407 0.756 -19.369 1.00 81.19 108 GLN A O 1
ATOM 845 N N . ASN A 1 109 ? 18.464 2.244 -18.080 1.00 79.25 109 ASN A N 1
ATOM 846 C CA . ASN A 1 109 ? 19.596 2.358 -18.989 1.00 79.25 109 ASN A CA 1
ATOM 847 C C . ASN A 1 109 ? 20.552 1.194 -18.689 1.00 79.25 109 ASN A C 1
ATOM 849 O O . ASN A 1 109 ? 21.058 1.115 -17.576 1.00 79.25 109 ASN A O 1
ATOM 853 N N . LEU A 1 110 ? 20.790 0.291 -19.645 1.00 74.44 110 LEU A N 1
ATOM 854 C CA . LEU A 1 110 ? 21.596 -0.920 -19.425 1.00 74.44 110 LEU A CA 1
ATOM 855 C C . LEU A 1 110 ? 23.090 -0.625 -19.206 1.00 74.44 110 LEU A C 1
ATOM 857 O O . LEU A 1 110 ? 23.794 -1.450 -18.631 1.00 74.44 110 LEU A O 1
ATOM 861 N N . ASN A 1 111 ? 23.562 0.559 -19.603 1.00 74.62 111 ASN A N 1
ATOM 862 C CA . ASN A 1 111 ? 24.919 1.030 -19.313 1.00 74.62 111 ASN A CA 1
ATOM 863 C C . ASN A 1 111 ? 25.015 1.720 -17.938 1.00 74.62 111 ASN A C 1
ATOM 865 O O . ASN A 1 111 ? 26.101 2.106 -17.511 1.00 74.62 111 ASN A O 1
ATOM 869 N N . SER A 1 112 ? 23.894 1.881 -17.229 1.00 68.50 112 SER A N 1
ATOM 870 C CA . SER A 1 112 ? 23.811 2.508 -15.911 1.00 68.50 112 SER A CA 1
ATOM 871 C C . SER A 1 112 ? 23.166 1.566 -14.889 1.00 68.50 112 SER A C 1
ATOM 873 O O . SER A 1 112 ? 22.420 0.649 -15.213 1.00 68.50 112 SER A O 1
ATOM 875 N N . ARG A 1 113 ? 23.430 1.788 -13.599 1.00 67.62 113 ARG A N 1
ATOM 876 C CA . ARG A 1 113 ? 22.793 1.024 -12.502 1.00 67.62 113 ARG A CA 1
ATOM 877 C C . ARG A 1 113 ? 21.522 1.690 -11.967 1.00 67.62 113 ARG A C 1
ATOM 879 O O . ARG A 1 113 ? 21.052 1.352 -10.877 1.00 67.62 113 ARG A O 1
ATOM 886 N N . CYS A 1 114 ? 21.005 2.663 -12.709 1.00 65.44 114 CYS A N 1
ATOM 887 C CA . CYS A 1 114 ? 19.844 3.458 -12.348 1.00 65.44 114 CYS A CA 1
ATOM 888 C C . CYS A 1 114 ? 18.592 2.915 -13.040 1.00 65.44 114 CYS A C 1
ATOM 890 O O . CYS A 1 114 ? 18.543 2.814 -14.265 1.00 65.44 114 CYS A O 1
ATOM 892 N N . LEU A 1 115 ? 17.580 2.608 -12.234 1.00 71.81 115 LEU A N 1
ATOM 893 C CA . LEU A 1 115 ? 16.241 2.247 -12.673 1.00 71.81 115 LEU A CA 1
ATOM 894 C C . LEU A 1 115 ? 15.302 3.400 -12.326 1.00 71.81 115 LEU A C 1
ATOM 896 O O . LEU A 1 115 ? 15.176 3.772 -11.158 1.00 71.81 115 LEU A O 1
ATOM 900 N N . HIS A 1 116 ? 14.638 3.960 -13.327 1.00 74.94 116 HIS A N 1
ATOM 901 C CA . HIS A 1 116 ? 13.596 4.949 -13.114 1.00 74.94 116 HIS A CA 1
ATOM 902 C C . HIS A 1 116 ? 12.229 4.268 -13.129 1.00 74.94 116 HIS A C 1
ATOM 904 O O . HIS A 1 116 ? 11.924 3.519 -14.051 1.00 74.94 116 HIS A O 1
ATOM 910 N N . CYS A 1 117 ? 11.401 4.525 -12.121 1.00 72.56 117 CYS A N 1
ATOM 911 C CA . CYS A 1 117 ? 10.041 4.005 -12.037 1.00 72.56 117 CYS A CA 1
ATOM 912 C C . CYS A 1 117 ? 9.037 5.162 -12.086 1.00 72.56 117 CYS A C 1
ATOM 914 O O . CYS A 1 117 ? 9.202 6.168 -11.388 1.00 72.56 117 CYS A O 1
ATOM 916 N N . PHE A 1 118 ? 8.008 5.013 -12.914 1.00 75.69 118 PHE A N 1
ATOM 917 C CA . PHE A 1 118 ? 6.890 5.937 -13.049 1.00 75.69 118 PHE A CA 1
ATOM 918 C C . PHE A 1 118 ? 5.584 5.165 -12.878 1.00 75.69 118 PHE A C 1
ATOM 920 O O . PHE A 1 118 ? 5.393 4.133 -13.512 1.00 75.69 118 PHE A O 1
ATOM 927 N N . MET A 1 119 ? 4.659 5.671 -12.068 1.00 65.62 119 MET A N 1
ATOM 928 C CA . MET A 1 119 ? 3.298 5.131 -11.994 1.00 65.62 119 MET A CA 1
ATOM 929 C C . MET A 1 119 ? 2.317 6.101 -12.648 1.00 65.62 119 MET A C 1
ATOM 931 O O . MET A 1 119 ? 2.315 7.288 -12.320 1.00 65.62 119 MET A O 1
ATOM 935 N N . SER A 1 120 ? 1.489 5.590 -13.558 1.00 63.34 120 SER A N 1
ATOM 936 C CA . SER A 1 120 ? 0.380 6.312 -14.179 1.00 63.34 120 SER A CA 1
ATOM 937 C C . SER A 1 120 ? -0.926 5.971 -13.452 1.00 63.34 120 SER A C 1
ATOM 939 O O . SER A 1 120 ? -1.301 4.803 -13.337 1.00 63.34 120 SER A O 1
ATOM 941 N N . GLY A 1 121 ? -1.578 7.000 -12.902 1.00 57.28 121 GLY A N 1
ATOM 942 C CA . GLY A 1 121 ? -2.779 6.933 -12.060 1.00 57.28 121 GLY A CA 1
ATOM 943 C C . GLY A 1 121 ? -2.980 8.248 -11.288 1.00 57.28 121 GLY A C 1
ATOM 944 O O . GLY A 1 121 ? -2.147 9.145 -11.386 1.00 57.28 121 GLY A O 1
ATOM 945 N N . SER A 1 122 ? -4.050 8.388 -10.491 1.00 44.84 122 SER A N 1
ATOM 946 C CA . SER A 1 122 ? -4.382 9.631 -9.748 1.00 44.84 122 SER A CA 1
ATOM 947 C C . SER A 1 122 ? -3.317 10.118 -8.743 1.00 44.84 122 SER A C 1
ATOM 949 O O . SER A 1 122 ? -3.503 11.156 -8.113 1.00 44.84 122 SER A O 1
ATOM 951 N N . VAL A 1 123 ? -2.205 9.395 -8.586 1.00 47.16 123 VAL A N 1
ATOM 952 C CA . VAL A 1 123 ? -1.046 9.785 -7.781 1.00 47.16 123 VAL A CA 1
ATOM 953 C C . VAL A 1 123 ? 0.219 9.523 -8.605 1.00 47.16 123 VAL A C 1
ATOM 955 O O . VAL A 1 123 ? 0.673 8.386 -8.713 1.00 47.16 123 VAL A O 1
ATOM 958 N N . GLN A 1 124 ? 0.791 10.573 -9.195 1.00 45.31 124 GLN A N 1
ATOM 959 C CA . GLN A 1 124 ? 2.053 10.477 -9.928 1.00 45.31 124 GLN A CA 1
ATOM 960 C C . GLN A 1 124 ? 3.220 10.444 -8.934 1.00 45.31 124 GLN A C 1
ATOM 962 O O . GLN A 1 124 ? 3.573 11.460 -8.339 1.00 45.31 124 GLN A O 1
ATOM 967 N N . LEU A 1 125 ? 3.812 9.265 -8.738 1.00 51.34 125 LEU A N 1
ATOM 968 C CA . LEU A 1 125 ? 5.042 9.083 -7.965 1.00 51.34 125 LEU A CA 1
ATOM 969 C C . LEU A 1 125 ? 6.180 8.737 -8.930 1.00 51.34 125 LEU A C 1
ATOM 971 O O . LEU A 1 125 ? 6.106 7.743 -9.653 1.00 51.34 125 LEU A O 1
ATOM 975 N N . GLN A 1 126 ? 7.221 9.569 -8.940 1.00 54.44 126 GLN A N 1
ATOM 976 C CA . GLN A 1 126 ? 8.489 9.296 -9.618 1.00 54.44 126 GLN A CA 1
ATOM 977 C C . GLN A 1 126 ? 9.505 8.826 -8.578 1.00 54.44 126 GLN A C 1
ATOM 979 O O . GLN A 1 126 ? 9.682 9.475 -7.546 1.00 54.44 126 GLN A O 1
ATOM 984 N N . GLY A 1 127 ? 10.159 7.693 -8.834 1.00 63.25 127 GLY A N 1
ATOM 985 C CA . GLY A 1 127 ? 11.181 7.139 -7.948 1.00 63.25 127 GLY A CA 1
ATOM 986 C C . GLY A 1 127 ? 12.408 6.675 -8.724 1.00 63.25 127 GLY A C 1
ATOM 987 O O . GLY A 1 127 ? 12.282 5.966 -9.722 1.00 63.25 127 GLY A O 1
ATOM 988 N N . LEU A 1 128 ? 13.595 7.053 -8.243 1.00 60.75 128 LEU A N 1
ATOM 989 C CA . LEU A 1 128 ? 14.875 6.547 -8.734 1.00 60.75 128 LEU A CA 1
ATOM 990 C C . LEU A 1 128 ? 15.356 5.421 -7.816 1.00 60.75 128 LEU A C 1
ATOM 992 O O . LEU A 1 128 ? 15.587 5.634 -6.625 1.00 60.75 128 LEU A O 1
ATOM 996 N N . PHE A 1 129 ? 15.537 4.231 -8.375 1.00 64.06 129 PHE A N 1
ATOM 997 C CA . PHE A 1 129 ? 15.997 3.049 -7.656 1.00 64.06 129 PHE A CA 1
ATOM 998 C C . PHE A 1 129 ? 17.379 2.626 -8.166 1.00 64.06 129 PHE A C 1
ATOM 1000 O O . PHE A 1 129 ? 17.673 2.693 -9.360 1.00 64.06 129 PHE A O 1
ATOM 1007 N N . ARG A 1 130 ? 18.250 2.182 -7.252 1.00 56.66 130 ARG A N 1
ATOM 1008 C CA . ARG A 1 130 ? 19.576 1.639 -7.586 1.00 56.66 130 ARG A CA 1
ATOM 1009 C C . ARG A 1 130 ? 19.512 0.116 -7.584 1.00 56.66 130 ARG A C 1
ATOM 1011 O O . ARG A 1 130 ? 19.157 -0.473 -6.565 1.00 56.66 130 ARG A O 1
ATOM 1018 N N . VAL A 1 131 ? 19.887 -0.512 -8.696 1.00 57.50 131 VAL A N 1
ATOM 1019 C CA . VAL A 1 131 ? 19.891 -1.977 -8.824 1.00 57.50 131 VAL A CA 1
ATOM 1020 C C . VAL A 1 131 ? 21.073 -2.554 -8.032 1.00 57.50 131 VAL A C 1
ATOM 1022 O O . VAL A 1 131 ? 22.228 -2.185 -8.272 1.00 57.50 131 VAL A O 1
ATOM 1025 N N . LYS A 1 132 ? 20.789 -3.425 -7.054 1.00 52.97 132 LYS A N 1
ATOM 1026 C CA . LYS A 1 132 ? 21.793 -4.230 -6.336 1.00 52.97 132 LYS A CA 1
ATOM 1027 C C . LYS A 1 132 ? 21.870 -5.610 -7.004 1.00 52.97 132 LYS A C 1
ATOM 1029 O O . LYS A 1 132 ? 20.820 -6.176 -7.289 1.00 52.97 132 LYS A O 1
ATOM 1034 N N . HIS A 1 133 ? 23.087 -6.082 -7.287 1.00 45.44 133 HIS A N 1
ATOM 1035 C CA . HIS A 1 133 ? 23.349 -7.450 -7.755 1.00 45.44 133 HIS A CA 1
ATOM 1036 C C . HIS A 1 133 ? 23.292 -8.434 -6.592 1.00 45.44 133 HIS A C 1
ATOM 1038 O O . HIS A 1 133 ? 23.673 -8.009 -5.474 1.00 45.44 133 HIS A O 1
#

InterPro domains:
  IPR017920 COMM domain [PF07258] (58-98)
  IPR033776 COMMD1 N-terminal domain [PF17221] (1-50)
  IPR037351 COMM domain-containing protein 1 [PTHR21199] (1-105)

Secondary structure (DSSP, 8-state):
--GGGTT--HHHHHHHHHHHHT--SSSSPPHHHHHHHHHHHHHHHHHHHHHHHHHS----EEEEEEEEEE-----SSS--TT---EEEEEEEEE-TT-S-EEEEEEEEETTSSEEEEEEESSS--EEEEEPP-

Organism: Poecilia formosa (NCBI:txid48698)

Sequence (133 aa):
KSIATADMDHAQLEAFLTAQTKRHGGGGLSAEQAAALSRFWKSQRVRVRESLLAQHRWEPTLRGLSWRVDLQTGDSHGNADHRGPVALMELELGRAGQAQNLTIYFVQNLNSRCLHCFMSGSVQLQGLFRVKH

Foldseek 3Di:
DDPLPPVDDLVRLLVVLVVQCPPPDDRGDPPVRSVVVSVCCVVCVVVSNVVCCVVVVPDWDFPDKDKDWDQPPDDPDDDVPPRAIKIKMWTWTDDVPDPDIKIKIWIDRPVDQWIWIFIDDPDTDTDIDGDDD